Protein AF-A0A9Q8MTR9-F1 (afdb_monomer)

Structure (mmCIF, N/CA/C/O backbone):
data_AF-A0A9Q8MTR9-F1
#
_entry.id   AF-A0A9Q8MTR9-F1
#
loop_
_atom_site.group_PDB
_atom_site.id
_atom_site.type_symbol
_atom_site.label_atom_id
_atom_site.label_alt_id
_atom_site.label_comp_id
_atom_site.label_asym_id
_atom_site.label_entity_id
_atom_site.label_seq_id
_atom_site.pdbx_PDB_ins_code
_atom_site.Cartn_x
_atom_site.Cartn_y
_atom_site.Cartn_z
_atom_site.occupancy
_atom_site.B_iso_or_equiv
_atom_site.auth_seq_id
_atom_site.auth_comp_id
_atom_site.auth_asym_id
_atom_site.auth_atom_id
_atom_site.pdbx_PDB_model_num
ATOM 1 N N . MET A 1 1 ? 8.917 -28.321 26.733 1.00 41.12 1 MET A N 1
ATOM 2 C CA . MET A 1 1 ? 8.956 -27.254 25.708 1.00 41.12 1 MET A CA 1
ATOM 3 C C . MET A 1 1 ? 7.636 -27.304 24.959 1.00 41.12 1 MET A C 1
ATOM 5 O O . MET A 1 1 ? 7.306 -28.373 24.469 1.00 41.12 1 MET A O 1
ATOM 9 N N . SER A 1 2 ? 6.839 -26.234 24.949 1.00 43.28 2 SER A N 1
ATOM 10 C CA . SER A 1 2 ? 5.583 -26.214 24.191 1.00 43.28 2 SER A CA 1
ATOM 11 C C . SER A 1 2 ? 5.873 -25.932 22.716 1.00 43.28 2 SER A C 1
ATOM 13 O O . SER A 1 2 ? 6.517 -24.939 22.377 1.00 43.28 2 SER A O 1
ATOM 15 N N . GLU A 1 3 ? 5.416 -26.816 21.832 1.00 46.34 3 GLU A N 1
ATOM 16 C CA . 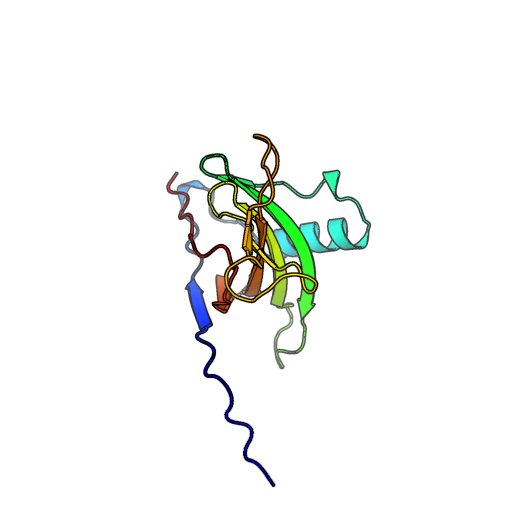GLU A 1 3 ? 5.437 -26.580 20.390 1.00 46.34 3 GLU A CA 1
ATOM 17 C C . GLU A 1 3 ? 4.589 -25.344 20.076 1.00 46.34 3 GLU A C 1
ATOM 19 O O . GLU A 1 3 ? 3.370 -25.321 20.278 1.00 46.34 3 GLU A O 1
ATOM 24 N N . ARG A 1 4 ? 5.227 -24.280 19.578 1.00 49.75 4 ARG A N 1
ATOM 25 C CA . ARG A 1 4 ? 4.502 -23.153 18.989 1.00 49.75 4 ARG A CA 1
ATOM 26 C C . ARG A 1 4 ? 3.809 -23.664 17.728 1.00 49.75 4 ARG A C 1
ATOM 28 O O . ARG A 1 4 ? 4.442 -23.779 16.684 1.00 49.75 4 ARG A O 1
ATOM 35 N N . LYS A 1 5 ? 2.505 -23.945 17.809 1.00 45.41 5 LYS A N 1
ATOM 36 C CA . LYS A 1 5 ? 1.659 -24.145 16.625 1.00 45.41 5 LYS A CA 1
ATOM 37 C C . LYS A 1 5 ? 1.727 -22.880 15.770 1.00 45.41 5 LYS A C 1
ATOM 39 O O . LYS A 1 5 ? 1.124 -21.860 16.109 1.00 45.41 5 LYS A O 1
ATOM 44 N N . PHE A 1 6 ? 2.479 -22.930 14.675 1.00 52.59 6 PHE A N 1
ATOM 45 C CA . PHE A 1 6 ? 2.463 -21.869 13.680 1.00 52.59 6 PHE A CA 1
ATOM 46 C C . PHE A 1 6 ? 1.044 -21.785 13.109 1.00 52.59 6 PHE A C 1
ATOM 48 O O . PHE A 1 6 ? 0.518 -22.757 12.572 1.00 52.59 6 PHE A O 1
ATOM 55 N N . LYS A 1 7 ? 0.384 -20.631 13.265 1.00 57.78 7 LYS A N 1
ATOM 56 C CA . LYS A 1 7 ? -0.866 -20.368 12.546 1.00 57.78 7 LYS A CA 1
ATOM 57 C C . LYS A 1 7 ? -0.537 -20.348 11.055 1.00 57.78 7 LYS A C 1
ATOM 59 O O . LYS A 1 7 ? 0.239 -19.495 10.624 1.00 57.78 7 LYS A O 1
ATOM 64 N N . ASN A 1 8 ? -1.140 -21.255 10.290 1.00 60.66 8 ASN A N 1
ATOM 65 C CA . ASN A 1 8 ? -1.061 -21.237 8.833 1.00 60.66 8 ASN A CA 1
ATOM 66 C C . ASN A 1 8 ? -1.559 -19.875 8.332 1.00 60.66 8 ASN A C 1
ATOM 68 O O . ASN A 1 8 ? -2.693 -19.477 8.609 1.00 60.66 8 ASN A O 1
ATOM 72 N N . LYS A 1 9 ? -0.691 -19.135 7.640 1.00 63.62 9 LYS A N 1
ATOM 73 C CA . LYS A 1 9 ? -1.046 -17.878 6.981 1.00 63.62 9 LYS A CA 1
ATOM 74 C C . LYS A 1 9 ? -1.259 -18.159 5.503 1.00 63.62 9 LYS A C 1
ATOM 76 O O . LYS A 1 9 ? -0.343 -18.601 4.820 1.00 63.62 9 LYS A O 1
ATOM 81 N N . ASN A 1 10 ? -2.462 -17.873 5.019 1.00 70.25 10 ASN A N 1
ATOM 82 C CA . ASN A 1 10 ? -2.764 -17.968 3.596 1.00 70.25 10 ASN A CA 1
ATOM 83 C C . ASN A 1 10 ? -2.151 -16.767 2.866 1.00 70.25 10 ASN A C 1
ATOM 85 O O . ASN A 1 10 ? -2.470 -15.612 3.180 1.00 70.25 10 ASN A O 1
ATOM 89 N N . MET A 1 11 ? -1.287 -17.063 1.897 1.00 73.88 11 MET A N 1
ATOM 90 C CA . MET A 1 11 ? -0.703 -16.095 0.973 1.00 73.88 11 MET A CA 1
ATOM 91 C C . MET A 1 11 ? -1.361 -16.243 -0.396 1.00 73.88 11 MET A C 1
ATOM 93 O O . MET A 1 11 ? -1.597 -17.358 -0.854 1.00 73.88 11 MET A O 1
ATOM 97 N N . TYR A 1 12 ? -1.649 -15.116 -1.033 1.00 81.19 12 TYR A N 1
ATOM 98 C CA . TYR A 1 12 ? -2.299 -15.043 -2.335 1.00 81.19 12 TYR A CA 1
ATOM 99 C C . TYR A 1 12 ? -1.350 -14.360 -3.301 1.00 81.19 12 TYR A C 1
ATOM 101 O O . TYR A 1 12 ? -0.924 -13.233 -3.038 1.00 81.19 12 TYR A O 1
ATOM 109 N N . PHE A 1 13 ? -1.037 -15.052 -4.390 1.00 83.88 13 PHE A N 1
ATOM 110 C CA . PHE A 1 13 ? -0.172 -14.569 -5.455 1.00 83.88 13 PHE A CA 1
ATOM 111 C C . PHE A 1 13 ? -1.019 -14.260 -6.679 1.00 83.88 13 PHE A C 1
ATOM 113 O O . PHE A 1 13 ? -1.828 -15.084 -7.101 1.00 83.88 13 PHE A O 1
ATOM 120 N N . HIS A 1 14 ? -0.802 -13.082 -7.242 1.00 85.75 14 HIS A N 1
ATOM 121 C CA . HIS A 1 14 ? -1.500 -12.576 -8.411 1.00 85.75 14 HIS A CA 1
ATOM 122 C C . HIS A 1 14 ? -0.470 -12.147 -9.446 1.00 85.75 14 HIS A C 1
ATOM 124 O O . HIS A 1 14 ? 0.543 -11.535 -9.098 1.00 85.75 14 HIS A O 1
ATOM 130 N N . ARG A 1 15 ? -0.727 -12.463 -10.714 1.00 85.12 15 ARG A N 1
ATOM 131 C CA . ARG A 1 15 ? 0.048 -11.937 -11.838 1.00 85.12 15 ARG A CA 1
ATOM 132 C C . ARG A 1 15 ? -0.570 -10.614 -12.276 1.00 85.12 15 ARG A C 1
ATOM 134 O O . ARG A 1 15 ? -1.788 -10.498 -12.344 1.00 85.12 15 ARG A O 1
ATOM 141 N N . ILE A 1 16 ? 0.269 -9.626 -12.557 1.00 82.56 16 ILE A N 1
ATOM 142 C CA . ILE A 1 16 ? -0.165 -8.356 -13.130 1.00 82.56 16 ILE A CA 1
ATOM 143 C C . ILE A 1 16 ? -0.242 -8.531 -14.645 1.00 82.56 16 ILE A C 1
ATOM 145 O O . ILE A 1 16 ? 0.789 -8.678 -15.311 1.00 82.56 16 ILE A O 1
ATOM 149 N N . ASP A 1 17 ? -1.458 -8.473 -15.177 1.00 76.56 17 ASP A N 1
ATOM 150 C CA . ASP A 1 17 ? -1.705 -8.416 -16.612 1.00 76.56 17 ASP A CA 1
ATOM 151 C C . ASP A 1 17 ? -1.856 -6.953 -17.036 1.00 76.56 17 ASP A C 1
ATOM 153 O O . ASP A 1 17 ? -2.741 -6.231 -16.580 1.00 76.56 17 ASP A O 1
ATOM 157 N N . ILE A 1 18 ? -0.939 -6.491 -17.886 1.00 68.12 18 ILE A N 1
ATOM 158 C CA . ILE A 1 18 ? -0.941 -5.125 -18.416 1.00 68.12 18 ILE A CA 1
ATOM 159 C C . ILE A 1 18 ? -1.616 -5.193 -19.783 1.00 68.12 18 ILE A C 1
ATOM 161 O O . ILE A 1 18 ? -1.089 -5.832 -20.694 1.00 68.12 18 ILE A O 1
ATOM 165 N N . SER A 1 19 ? -2.798 -4.589 -19.909 1.00 60.25 19 SER A N 1
ATOM 166 C CA . SER A 1 19 ? -3.554 -4.600 -21.163 1.00 60.25 19 SER A CA 1
ATOM 167 C C . SER A 1 19 ? -2.848 -3.785 -22.253 1.00 60.25 19 SER A C 1
ATOM 169 O O . SER A 1 19 ? -2.251 -2.741 -21.989 1.00 60.25 19 SER A O 1
ATOM 171 N N . GLU A 1 20 ? -2.956 -4.236 -23.507 1.00 54.94 20 GLU A N 1
ATOM 172 C CA . GLU A 1 20 ? -2.339 -3.577 -24.671 1.00 54.94 20 GLU A CA 1
ATOM 173 C C . GLU A 1 20 ? -2.834 -2.132 -24.887 1.00 54.94 20 GLU A C 1
ATOM 175 O O . GLU A 1 20 ? -2.134 -1.324 -25.499 1.00 54.94 20 GLU A O 1
ATOM 180 N N . LYS A 1 21 ? -4.007 -1.776 -24.336 1.00 55.25 21 LYS A N 1
ATOM 181 C CA . LYS A 1 21 ? -4.597 -0.428 -24.404 1.00 55.25 21 LYS A CA 1
ATOM 182 C C . LYS A 1 21 ? -3.787 0.646 -23.663 1.00 55.25 21 LYS A C 1
ATOM 184 O O . LYS A 1 21 ? -3.958 1.819 -23.976 1.00 55.25 21 LYS A O 1
ATOM 189 N N . GLN A 1 22 ? -2.920 0.286 -22.710 1.00 51.78 22 GLN A N 1
ATOM 190 C CA . GLN A 1 22 ? -2.100 1.259 -21.965 1.00 51.78 22 GLN A CA 1
ATOM 191 C C . GLN A 1 22 ? -0.736 1.558 -22.619 1.00 51.78 22 GLN A C 1
ATOM 193 O O . GLN A 1 22 ? 0.067 2.300 -22.057 1.00 51.78 22 GLN A O 1
ATOM 198 N N . GLY A 1 23 ? -0.482 1.033 -23.823 1.00 48.03 23 GLY A N 1
ATOM 199 C CA . GLY A 1 23 ? 0.819 1.143 -24.479 1.00 48.03 23 GLY A CA 1
ATOM 200 C C . GLY A 1 23 ? 1.799 0.092 -23.950 1.00 48.03 23 GLY A C 1
ATOM 201 O O . GLY A 1 23 ? 1.777 -0.292 -22.784 1.00 48.03 23 GLY A O 1
ATOM 202 N N . LYS A 1 24 ? 2.648 -0.423 -24.840 1.00 52.31 24 LYS A N 1
ATOM 203 C CA . LYS A 1 24 ? 3.458 -1.632 -24.622 1.00 52.31 24 LYS A CA 1
ATOM 204 C C . LYS A 1 24 ? 4.531 -1.552 -23.519 1.00 52.31 24 LYS A C 1
ATOM 206 O O . LYS A 1 24 ? 5.093 -2.593 -23.206 1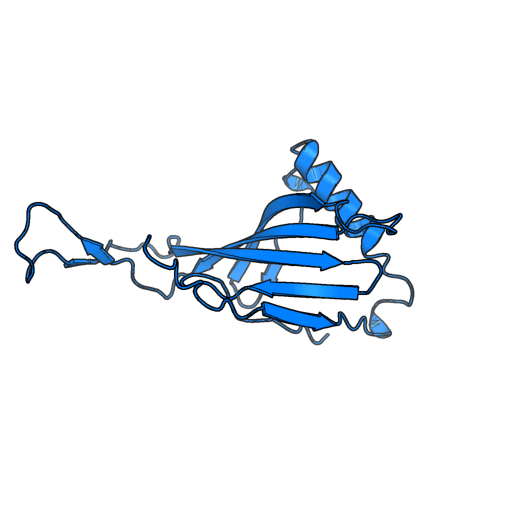.00 52.31 24 LYS A O 1
ATOM 211 N N . ASP A 1 25 ? 4.763 -0.409 -22.869 1.00 60.31 25 ASP A N 1
ATOM 212 C CA . ASP A 1 25 ? 5.953 -0.200 -22.026 1.00 60.31 25 ASP A CA 1
ATOM 213 C C . ASP A 1 25 ? 5.669 0.476 -20.673 1.00 60.31 25 ASP A C 1
ATOM 215 O O . ASP A 1 25 ? 6.259 1.498 -20.328 1.00 60.31 25 ASP A O 1
ATOM 219 N N . ILE A 1 26 ? 4.793 -0.097 -19.841 1.00 72.06 26 ILE A N 1
ATOM 220 C CA . ILE A 1 26 ? 4.790 0.287 -18.419 1.00 72.06 26 ILE A CA 1
ATOM 221 C C . ILE A 1 26 ? 5.954 -0.416 -17.717 1.00 72.06 26 ILE A C 1
ATOM 223 O O . ILE A 1 26 ? 5.876 -1.602 -17.378 1.00 72.06 26 ILE A O 1
ATOM 227 N N . ASN A 1 27 ? 7.020 0.339 -17.446 1.00 83.62 27 ASN A N 1
ATOM 228 C CA . ASN A 1 27 ? 8.110 -0.104 -16.586 1.00 83.62 27 ASN A CA 1
ATOM 229 C C . ASN A 1 27 ? 7.693 0.008 -15.109 1.00 83.62 27 ASN A C 1
ATOM 231 O O . ASN A 1 27 ? 7.879 1.032 -14.448 1.00 83.62 27 ASN A O 1
ATOM 235 N N . LEU A 1 28 ? 7.095 -1.063 -14.577 1.00 85.19 28 LEU A N 1
ATOM 236 C CA . LEU A 1 28 ? 6.673 -1.123 -13.172 1.00 85.19 28 LEU A CA 1
ATOM 237 C C . LEU A 1 28 ? 7.841 -0.878 -12.208 1.00 85.19 28 LEU A C 1
ATOM 239 O O . LEU A 1 28 ? 7.646 -0.262 -11.162 1.00 85.19 28 LEU A O 1
ATOM 243 N N . SER A 1 29 ? 9.048 -1.327 -12.558 1.00 86.25 29 SER A N 1
ATOM 244 C CA . SER A 1 29 ? 10.231 -1.141 -11.718 1.00 86.25 29 SER A CA 1
ATOM 245 C C . SER A 1 29 ? 10.576 0.338 -11.562 1.00 86.25 29 SER A C 1
ATOM 247 O O . SER A 1 29 ? 10.876 0.775 -10.454 1.00 86.25 29 SER A O 1
ATOM 249 N N . GLU A 1 30 ? 10.498 1.124 -12.637 1.00 88.38 30 GLU A N 1
ATOM 250 C CA . GLU A 1 30 ? 10.692 2.579 -12.578 1.00 88.38 30 GLU A CA 1
ATOM 251 C C . GLU A 1 30 ? 9.627 3.249 -11.711 1.00 88.38 30 GLU A C 1
ATOM 253 O O . GLU A 1 30 ? 9.983 3.983 -10.790 1.00 88.38 30 GLU A O 1
ATOM 258 N N . LYS A 1 31 ? 8.345 2.914 -11.904 1.00 88.75 31 LYS A N 1
ATOM 259 C CA . LYS A 1 31 ? 7.252 3.483 -11.096 1.00 88.75 31 LYS A CA 1
ATOM 260 C C . LYS A 1 31 ? 7.415 3.213 -9.600 1.00 88.75 31 LYS A C 1
ATOM 262 O O . LYS A 1 31 ? 7.296 4.123 -8.785 1.00 88.75 31 LYS A O 1
ATOM 267 N N . PHE A 1 32 ? 7.707 1.973 -9.206 1.00 89.81 32 PHE A N 1
ATOM 268 C CA . PHE A 1 32 ? 7.895 1.659 -7.785 1.00 89.81 32 PHE A CA 1
ATOM 269 C C . PHE A 1 32 ? 9.172 2.277 -7.207 1.00 89.81 32 PHE A C 1
ATOM 271 O O . PHE A 1 32 ? 9.193 2.641 -6.030 1.00 89.81 32 PHE A O 1
ATOM 278 N N . ASN A 1 33 ? 10.220 2.445 -8.019 1.00 91.31 33 ASN A N 1
ATOM 279 C CA . ASN A 1 33 ? 11.406 3.194 -7.614 1.00 91.31 33 ASN A CA 1
ATOM 280 C C . ASN A 1 33 ? 11.095 4.675 -7.386 1.00 91.31 33 ASN A C 1
ATOM 282 O O . ASN A 1 33 ? 11.513 5.214 -6.365 1.00 91.31 33 ASN A O 1
ATOM 286 N N . GLU A 1 34 ? 10.343 5.307 -8.283 1.00 92.50 34 GLU A N 1
ATOM 287 C CA . GLU A 1 34 ? 9.910 6.697 -8.145 1.00 92.50 34 GLU A CA 1
ATOM 288 C C . GLU A 1 34 ? 9.085 6.898 -6.868 1.00 92.50 34 GLU A C 1
ATOM 290 O O . GLU A 1 34 ? 9.409 7.758 -6.047 1.00 92.50 34 GLU A O 1
ATOM 295 N N . ILE A 1 35 ? 8.076 6.048 -6.642 1.00 92.06 35 ILE A N 1
ATOM 296 C CA . ILE A 1 35 ? 7.263 6.072 -5.417 1.00 92.06 35 ILE A CA 1
ATOM 297 C C . ILE A 1 35 ? 8.154 5.914 -4.180 1.00 92.06 35 ILE A C 1
ATOM 299 O O . ILE A 1 35 ? 7.994 6.645 -3.202 1.00 92.06 35 ILE A O 1
ATOM 303 N N . PHE A 1 36 ? 9.107 4.980 -4.211 1.00 92.75 36 PHE A N 1
ATOM 304 C CA . PHE A 1 36 ? 10.027 4.767 -3.099 1.00 92.75 36 PHE A CA 1
ATOM 305 C C . PHE A 1 36 ? 10.907 5.993 -2.822 1.00 92.75 36 PHE A C 1
ATOM 307 O O . PHE A 1 36 ? 11.035 6.383 -1.662 1.00 92.75 36 PHE A O 1
ATOM 314 N N . GLU A 1 37 ? 11.500 6.616 -3.845 1.00 94.69 37 GLU A N 1
ATOM 315 C CA . GLU A 1 37 ? 12.327 7.813 -3.652 1.00 94.69 37 GLU A CA 1
ATOM 316 C C . GLU A 1 37 ? 11.484 9.002 -3.169 1.00 94.69 37 GLU A C 1
ATOM 318 O O . GLU A 1 37 ? 11.908 9.713 -2.257 1.00 94.69 37 GLU A O 1
ATOM 323 N N . ASN A 1 38 ? 10.259 9.179 -3.679 1.00 93.94 38 ASN A N 1
ATOM 324 C CA . ASN A 1 38 ? 9.321 10.176 -3.156 1.00 93.94 38 ASN A CA 1
ATOM 325 C C . ASN A 1 38 ? 9.010 9.929 -1.672 1.00 93.94 38 ASN A C 1
ATOM 327 O O . ASN A 1 38 ? 9.063 10.863 -0.871 1.00 93.94 38 ASN A O 1
ATOM 331 N N . PHE A 1 39 ? 8.769 8.676 -1.273 1.00 92.06 39 PHE A N 1
ATOM 332 C CA . PHE A 1 39 ? 8.491 8.323 0.121 1.00 92.06 39 PHE A CA 1
ATOM 333 C C . PHE A 1 39 ? 9.706 8.565 1.028 1.00 92.06 39 PHE A C 1
ATOM 335 O O . PHE A 1 39 ? 9.588 9.169 2.095 1.00 92.06 39 PHE A O 1
ATOM 342 N N . LYS A 1 40 ? 10.895 8.145 0.586 1.00 92.25 40 LYS A N 1
ATOM 343 C CA . LYS A 1 40 ? 12.171 8.338 1.291 1.00 92.25 40 LYS A CA 1
ATOM 344 C C . LYS A 1 40 ? 12.500 9.819 1.488 1.00 92.25 40 LYS A C 1
ATOM 346 O O . LYS A 1 40 ? 12.945 10.206 2.568 1.00 92.25 40 LYS A O 1
ATOM 351 N N . ASN A 1 41 ? 12.236 10.642 0.475 1.00 94.38 41 ASN A N 1
ATOM 352 C CA . ASN A 1 41 ? 12.464 12.087 0.504 1.00 94.38 41 ASN A CA 1
ATOM 353 C C . ASN A 1 41 ? 11.308 12.873 1.144 1.00 94.38 41 ASN A C 1
ATOM 355 O O . ASN A 1 41 ? 11.376 14.097 1.208 1.00 94.38 41 ASN A O 1
ATOM 359 N N . LYS A 1 42 ? 10.268 12.189 1.646 1.00 91.56 42 LYS A N 1
ATOM 360 C CA . LYS A 1 42 ? 9.060 12.784 2.248 1.00 91.56 42 LYS A CA 1
ATOM 361 C C . LYS A 1 42 ? 8.258 13.684 1.294 1.00 91.56 42 LYS A C 1
ATOM 363 O O . LYS A 1 42 ? 7.493 14.532 1.746 1.00 91.56 42 LYS A O 1
ATOM 368 N N . ASN A 1 43 ? 8.385 13.473 -0.013 1.00 92.75 43 ASN A N 1
ATOM 369 C CA . ASN A 1 43 ? 7.608 14.154 -1.048 1.00 92.75 43 ASN A CA 1
ATOM 370 C C . ASN A 1 43 ? 6.253 13.460 -1.247 1.00 92.75 43 ASN A C 1
ATOM 372 O O . ASN A 1 43 ? 5.945 12.967 -2.331 1.00 92.75 43 ASN A O 1
ATOM 376 N N . PHE A 1 44 ? 5.454 13.370 -0.182 1.00 88.06 44 PHE A N 1
ATOM 377 C CA . PHE A 1 44 ? 4.206 12.598 -0.183 1.00 88.06 44 PHE A CA 1
ATOM 378 C C . PHE A 1 44 ? 3.163 13.140 -1.164 1.00 88.06 44 PHE A C 1
ATOM 380 O O . PHE A 1 44 ? 2.382 12.368 -1.701 1.00 88.06 44 PHE A O 1
ATOM 387 N N . GLN A 1 45 ? 3.197 14.439 -1.459 1.00 88.88 45 GLN A N 1
ATOM 388 C CA . GLN A 1 45 ? 2.349 15.077 -2.467 1.00 88.88 45 GLN A CA 1
ATOM 389 C C . GLN A 1 45 ? 2.565 14.541 -3.894 1.00 88.88 45 GLN A C 1
ATOM 391 O O . GLN A 1 45 ? 1.692 14.711 -4.737 1.00 88.88 45 GLN A O 1
ATOM 396 N N . ASN A 1 46 ? 3.706 13.895 -4.161 1.00 89.50 46 ASN A N 1
ATOM 397 C CA . ASN A 1 46 ? 4.012 13.270 -5.452 1.00 89.50 46 ASN A CA 1
ATOM 398 C C . ASN A 1 46 ? 3.580 11.794 -5.507 1.00 89.50 46 ASN A C 1
ATOM 400 O O . ASN A 1 46 ? 3.831 11.116 -6.499 1.00 89.50 46 ASN A O 1
ATOM 404 N N . ILE A 1 47 ? 3.002 11.262 -4.427 1.00 87.50 47 ILE A N 1
ATOM 405 C CA . ILE A 1 47 ? 2.519 9.885 -4.361 1.00 87.50 47 ILE A CA 1
ATOM 406 C C . ILE A 1 47 ? 1.006 9.930 -4.533 1.00 87.50 47 ILE A C 1
ATOM 408 O O . ILE A 1 47 ? 0.295 10.455 -3.680 1.00 87.50 47 ILE A O 1
ATOM 412 N N . GLU A 1 48 ? 0.522 9.386 -5.646 1.00 84.50 48 GLU A N 1
ATOM 413 C CA . GLU A 1 48 ? -0.904 9.385 -5.959 1.00 84.50 48 GLU A CA 1
ATOM 414 C C . GLU A 1 48 ? -1.709 8.585 -4.927 1.00 84.50 48 GLU A C 1
ATOM 416 O O . GLU A 1 48 ? -1.361 7.459 -4.553 1.00 84.50 48 GLU A O 1
ATOM 421 N N . GLU A 1 49 ? -2.827 9.164 -4.496 1.00 85.38 49 GLU A N 1
ATOM 422 C CA . GLU A 1 49 ? -3.879 8.425 -3.810 1.00 85.38 49 GLU A CA 1
ATOM 423 C C . GLU A 1 49 ? -4.808 7.794 -4.846 1.00 85.38 49 GLU A C 1
ATOM 425 O O . GLU A 1 49 ? -5.270 8.458 -5.776 1.00 85.38 49 GLU A O 1
ATOM 430 N N . LEU A 1 50 ? -5.134 6.518 -4.662 1.00 82.75 50 LEU A N 1
ATOM 431 C CA . LEU A 1 50 ? -6.102 5.837 -5.511 1.00 82.75 50 LEU A CA 1
ATOM 432 C C . LEU A 1 50 ? -7.499 6.026 -4.927 1.00 82.75 50 LEU A C 1
ATOM 434 O O . LEU A 1 50 ? -7.724 5.771 -3.745 1.00 82.75 50 LEU A O 1
ATOM 438 N N . ASN A 1 51 ? -8.447 6.439 -5.762 1.00 79.38 51 ASN A N 1
ATOM 439 C CA . ASN A 1 51 ? -9.860 6.471 -5.410 1.00 79.38 51 ASN A CA 1
ATOM 440 C C . ASN A 1 51 ? -10.598 5.418 -6.234 1.00 79.38 51 ASN A C 1
ATOM 442 O O . ASN A 1 51 ? -10.684 5.540 -7.455 1.00 79.38 51 ASN A O 1
ATOM 446 N N . ILE A 1 52 ? -11.109 4.382 -5.572 1.00 77.31 52 ILE A N 1
ATOM 447 C CA . ILE A 1 52 ? -11.843 3.297 -6.222 1.00 77.31 52 ILE A CA 1
ATOM 448 C C . ILE A 1 52 ? -13.179 3.132 -5.510 1.00 77.31 52 ILE A C 1
ATOM 450 O O . ILE A 1 52 ? -13.215 2.857 -4.317 1.00 77.31 52 ILE A O 1
ATOM 454 N N . ASN A 1 53 ? -14.286 3.312 -6.234 1.00 76.62 53 ASN A N 1
ATOM 455 C CA . ASN A 1 53 ? -15.645 3.205 -5.686 1.00 76.62 53 ASN A CA 1
ATOM 4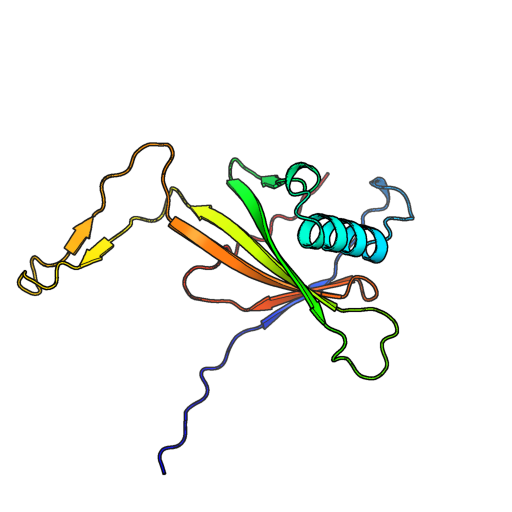56 C C . ASN A 1 53 ? -15.879 4.067 -4.425 1.00 76.62 53 ASN A C 1
ATOM 458 O O . ASN A 1 53 ? -16.626 3.682 -3.529 1.00 76.62 53 ASN A O 1
ATOM 462 N N . GLY A 1 54 ? -15.228 5.234 -4.340 1.00 71.00 54 GLY A N 1
ATOM 463 C CA . GLY A 1 54 ? -15.310 6.126 -3.180 1.00 71.00 54 GLY A CA 1
ATOM 464 C C . GLY A 1 54 ? -14.393 5.742 -2.013 1.00 71.00 54 GLY A C 1
ATOM 465 O O . GLY A 1 54 ? -14.318 6.490 -1.035 1.00 71.00 54 GLY A O 1
ATOM 466 N N . GLU A 1 55 ? -13.663 4.626 -2.103 1.00 74.38 55 GLU A N 1
ATOM 467 C CA . GLU A 1 55 ? -12.602 4.276 -1.164 1.00 74.38 55 GLU A CA 1
ATOM 468 C C . GLU A 1 55 ? -11.299 4.973 -1.553 1.00 74.38 55 GLU A C 1
ATOM 470 O O . GLU A 1 55 ? -10.782 4.798 -2.657 1.00 74.38 55 GLU A O 1
ATOM 475 N N . ARG A 1 56 ? -10.740 5.749 -0.619 1.00 79.75 56 ARG A N 1
ATOM 476 C CA . ARG A 1 56 ? -9.407 6.344 -0.756 1.00 79.75 56 ARG A CA 1
ATOM 477 C C . ARG A 1 56 ? -8.362 5.378 -0.214 1.00 79.75 56 ARG A C 1
ATOM 479 O O . ARG A 1 56 ? -8.383 5.035 0.971 1.00 79.75 56 ARG A O 1
ATOM 486 N N . ILE A 1 57 ? -7.456 4.963 -1.087 1.00 83.25 57 ILE A N 1
ATOM 487 C CA . ILE A 1 57 ? -6.346 4.063 -0.804 1.00 83.25 57 ILE A CA 1
ATOM 488 C C . ILE A 1 57 ? -5.054 4.858 -0.931 1.00 83.25 57 ILE A C 1
ATOM 490 O O . ILE A 1 57 ? -4.781 5.455 -1.971 1.00 83.25 57 ILE A O 1
ATOM 494 N N . PHE A 1 58 ? -4.236 4.833 0.114 1.00 85.81 58 PHE A N 1
ATOM 495 C CA . PHE A 1 58 ? -2.940 5.502 0.110 1.00 85.81 58 PHE A CA 1
ATOM 496 C C . PHE A 1 58 ? -1.833 4.564 0.578 1.00 85.81 58 PHE A C 1
ATOM 498 O O . PHE A 1 58 ? -2.057 3.649 1.377 1.00 85.81 58 PHE A O 1
ATOM 505 N N . ILE A 1 59 ? -0.621 4.796 0.078 1.00 87.69 59 ILE A N 1
ATOM 506 C CA . ILE A 1 59 ? 0.580 4.086 0.519 1.00 87.69 59 ILE A CA 1
ATOM 507 C C . ILE A 1 59 ? 1.030 4.705 1.841 1.00 87.69 59 ILE A C 1
ATOM 509 O O . ILE A 1 59 ? 1.421 5.868 1.885 1.00 87.69 59 ILE A O 1
ATOM 513 N N . ASN A 1 60 ? 0.984 3.933 2.927 1.00 84.56 60 ASN A N 1
ATOM 514 C CA . ASN A 1 60 ? 1.427 4.397 4.247 1.00 84.56 60 ASN A CA 1
ATOM 515 C C . ASN A 1 60 ? 2.859 3.955 4.585 1.00 84.56 60 ASN A C 1
ATOM 517 O O . ASN A 1 60 ? 3.451 4.482 5.524 1.00 84.56 60 ASN A O 1
ATOM 521 N N . LEU A 1 61 ? 3.416 2.991 3.846 1.00 86.62 61 LEU A N 1
ATOM 522 C CA . LEU A 1 61 ? 4.812 2.574 3.947 1.00 86.62 61 LEU A CA 1
ATOM 523 C C . LEU A 1 61 ? 5.244 1.869 2.662 1.00 86.62 61 LEU A C 1
ATOM 525 O O . LEU A 1 61 ? 4.501 1.055 2.116 1.00 86.62 61 LEU A O 1
ATOM 529 N N . ILE A 1 62 ? 6.485 2.096 2.243 1.00 91.44 62 ILE A N 1
ATOM 530 C CA . ILE A 1 62 ? 7.148 1.319 1.193 1.00 91.44 62 ILE A CA 1
ATOM 531 C C . ILE A 1 62 ? 8.593 1.013 1.596 1.00 91.44 62 ILE A C 1
ATOM 533 O O . ILE A 1 62 ? 9.291 1.862 2.151 1.00 91.44 62 ILE A O 1
ATOM 537 N N . ARG A 1 63 ? 9.051 -0.212 1.328 1.00 89.50 63 ARG A N 1
ATOM 538 C CA . ARG A 1 63 ? 10.427 -0.668 1.569 1.00 89.50 63 ARG A CA 1
ATOM 539 C C . ARG A 1 63 ? 10.935 -1.478 0.378 1.00 89.50 63 ARG A C 1
ATOM 541 O O . ARG A 1 63 ? 10.194 -2.299 -0.153 1.00 89.50 63 ARG A O 1
ATOM 548 N N . LYS A 1 64 ? 12.209 -1.302 0.022 1.00 90.44 64 LYS A N 1
ATOM 549 C CA . LYS A 1 64 ? 12.940 -2.198 -0.886 1.00 90.44 64 LYS A CA 1
ATOM 550 C C . LYS A 1 64 ? 13.499 -3.390 -0.114 1.00 90.44 64 LYS A C 1
ATOM 552 O O . LYS A 1 64 ? 14.103 -3.216 0.943 1.00 90.44 64 LYS A O 1
ATOM 557 N N . ASP A 1 65 ? 13.301 -4.583 -0.644 1.00 85.44 65 ASP A N 1
ATOM 558 C CA . ASP A 1 65 ? 13.818 -5.831 -0.106 1.00 85.44 65 ASP A CA 1
ATOM 559 C C . ASP A 1 65 ? 14.700 -6.513 -1.157 1.00 85.44 65 ASP A C 1
ATOM 561 O O . ASP A 1 65 ? 14.242 -6.836 -2.252 1.00 85.44 65 ASP A O 1
ATOM 565 N N . MET A 1 66 ? 15.978 -6.687 -0.816 1.00 80.69 66 MET A N 1
ATOM 566 C CA . MET A 1 66 ? 17.006 -7.303 -1.666 1.00 80.69 66 MET A CA 1
ATOM 567 C C . MET A 1 66 ? 17.340 -8.733 -1.214 1.00 80.69 66 MET A C 1
ATOM 569 O O . MET A 1 66 ? 18.337 -9.297 -1.644 1.00 80.69 66 MET A O 1
ATOM 573 N N . SER A 1 67 ? 16.547 -9.320 -0.312 1.00 71.81 67 SER A N 1
ATOM 574 C CA . SER A 1 67 ? 16.827 -10.647 0.259 1.00 71.81 67 SER A CA 1
ATOM 575 C C . SER A 1 67 ? 16.649 -11.815 -0.717 1.00 71.81 67 SER A C 1
ATOM 577 O O . SER A 1 67 ? 17.009 -12.943 -0.387 1.00 71.81 67 SER A O 1
ATOM 579 N N . LEU A 1 68 ? 16.114 -11.572 -1.917 1.00 65.44 68 LEU A N 1
ATOM 580 C CA . LEU A 1 68 ? 16.089 -12.560 -2.992 1.00 65.44 68 LEU A CA 1
ATOM 581 C C . LEU A 1 68 ? 17.492 -12.700 -3.587 1.00 65.44 68 LEU A C 1
ATOM 583 O O . LEU A 1 68 ? 17.896 -11.920 -4.451 1.00 65.44 68 LEU A O 1
ATOM 587 N N . GLU A 1 69 ? 18.219 -13.715 -3.119 1.00 54.66 69 GLU A N 1
ATOM 588 C CA . GLU A 1 69 ? 19.486 -14.144 -3.710 1.00 54.66 69 GLU A CA 1
ATOM 589 C C . GLU A 1 69 ? 19.313 -14.323 -5.231 1.00 54.66 69 GLU A C 1
ATOM 591 O O . GLU A 1 69 ? 18.407 -15.026 -5.687 1.00 54.66 69 GLU A O 1
ATOM 596 N N . ASN A 1 70 ? 20.191 -13.684 -6.013 1.00 57.75 70 ASN A N 1
ATOM 597 C CA . ASN A 1 70 ? 20.209 -13.658 -7.487 1.00 57.75 70 ASN A CA 1
ATOM 598 C C . ASN A 1 70 ? 19.211 -12.714 -8.188 1.00 57.75 70 ASN A C 1
ATOM 600 O O . ASN A 1 70 ? 18.888 -12.938 -9.355 1.00 57.75 70 ASN A O 1
ATOM 604 N N . SER A 1 71 ? 18.723 -11.661 -7.525 1.00 62.16 71 SER A N 1
ATOM 605 C CA . SER A 1 71 ? 17.959 -10.597 -8.191 1.00 62.16 71 SER A CA 1
ATOM 606 C C . SER A 1 71 ? 18.736 -9.280 -8.223 1.00 62.16 71 SER A C 1
ATOM 608 O O . SER A 1 71 ? 19.014 -8.705 -7.173 1.00 62.16 71 SER A O 1
ATOM 610 N N . ASP A 1 72 ? 19.006 -8.757 -9.424 1.00 70.88 72 ASP A N 1
ATOM 611 C CA . ASP A 1 72 ? 19.518 -7.385 -9.611 1.00 70.88 72 ASP A CA 1
ATOM 612 C C . ASP A 1 72 ? 18.463 -6.319 -9.254 1.00 70.88 72 ASP A C 1
ATOM 614 O O . ASP A 1 72 ? 18.771 -5.132 -9.131 1.00 70.88 72 ASP A O 1
ATOM 618 N N . TYR A 1 73 ? 17.204 -6.736 -9.069 1.00 76.75 73 TYR A N 1
ATOM 619 C CA . TYR A 1 73 ? 16.067 -5.855 -8.825 1.00 76.75 73 TYR A CA 1
ATOM 620 C C . TYR A 1 73 ? 15.434 -6.103 -7.447 1.00 76.75 73 TYR A C 1
ATOM 622 O O . TYR A 1 73 ? 15.217 -7.261 -7.070 1.00 76.75 73 TYR A O 1
ATOM 630 N N . PRO A 1 74 ? 15.092 -5.038 -6.693 1.00 85.44 74 PRO A N 1
ATOM 631 C CA . PRO A 1 74 ? 14.412 -5.173 -5.414 1.00 85.44 74 PRO A CA 1
ATOM 632 C C . PRO A 1 74 ? 12.981 -5.670 -5.594 1.00 85.44 74 PRO A C 1
ATOM 634 O O . PRO A 1 74 ? 12.274 -5.287 -6.529 1.00 85.44 74 PRO A O 1
ATOM 637 N N . VAL A 1 75 ? 12.514 -6.415 -4.599 1.00 89.56 75 VAL A N 1
ATOM 638 C CA . VAL A 1 75 ? 11.085 -6.570 -4.338 1.00 89.56 75 VAL A CA 1
ATOM 639 C C . VAL A 1 75 ? 10.622 -5.426 -3.442 1.00 89.56 75 VAL A C 1
ATOM 641 O O . VAL A 1 75 ? 11.347 -4.973 -2.557 1.00 89.56 75 VAL A O 1
ATOM 644 N N . PHE A 1 76 ? 9.404 -4.942 -3.653 1.00 90.00 76 PHE A N 1
ATOM 645 C CA . PHE A 1 76 ? 8.827 -3.860 -2.864 1.00 90.00 76 PHE A CA 1
ATOM 646 C C . PHE A 1 76 ? 7.839 -4.412 -1.844 1.00 90.00 76 PHE A C 1
ATOM 648 O O . PHE A 1 76 ? 6.865 -5.070 -2.199 1.00 90.00 76 PHE A O 1
ATOM 655 N N . VAL A 1 77 ? 8.061 -4.114 -0.568 1.00 89.81 77 VAL A N 1
ATOM 656 C CA . VAL A 1 77 ? 7.088 -4.366 0.498 1.00 89.81 77 VAL A CA 1
ATOM 657 C C . VAL A 1 77 ? 6.314 -3.080 0.726 1.00 89.81 77 VAL A C 1
ATOM 659 O O . VAL A 1 77 ? 6.888 -2.077 1.151 1.00 89.81 77 VAL A O 1
ATOM 662 N N . ILE A 1 78 ? 5.020 -3.108 0.431 1.00 89.19 78 ILE A N 1
ATOM 663 C CA . ILE A 1 78 ? 4.146 -1.937 0.470 1.00 89.19 78 ILE A CA 1
ATOM 664 C C . ILE A 1 78 ? 3.050 -2.183 1.483 1.00 89.19 78 ILE A C 1
ATOM 666 O O . ILE A 1 78 ? 2.368 -3.204 1.432 1.00 89.19 78 ILE A O 1
ATOM 670 N N . ASN A 1 79 ? 2.846 -1.227 2.375 1.00 86.69 79 ASN A N 1
ATOM 671 C CA . ASN A 1 79 ? 1.626 -1.155 3.145 1.00 86.69 79 ASN A CA 1
ATOM 672 C C . ASN A 1 79 ? 0.739 -0.064 2.534 1.00 86.69 79 ASN A C 1
ATOM 674 O O . ASN A 1 79 ? 1.185 1.029 2.176 1.00 86.69 79 ASN A O 1
ATOM 678 N N . THR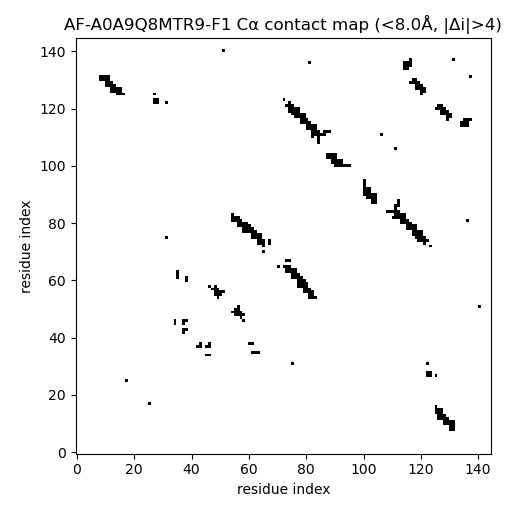 A 1 80 ? -0.534 -0.397 2.409 1.00 85.62 80 THR A N 1
ATOM 679 C CA . THR A 1 80 ? -1.597 0.521 2.018 1.00 85.62 80 THR A CA 1
ATOM 680 C C . THR A 1 80 ? -2.568 0.643 3.170 1.00 85.62 80 THR A C 1
ATOM 682 O O . THR A 1 80 ? -2.732 -0.300 3.951 1.00 85.62 80 THR A O 1
ATOM 685 N N . ALA A 1 81 ? -3.214 1.790 3.267 1.00 82.50 81 ALA A N 1
ATOM 686 C CA . ALA A 1 81 ? -4.252 2.036 4.241 1.00 82.50 81 ALA A CA 1
ATOM 687 C C . ALA A 1 81 ? -5.517 2.523 3.538 1.00 82.50 81 ALA A C 1
ATOM 689 O O . ALA A 1 81 ? -5.461 3.242 2.541 1.00 82.50 81 ALA A O 1
ATOM 690 N N . THR A 1 82 ? -6.654 2.093 4.072 1.00 82.38 82 THR A N 1
ATOM 691 C CA . THR A 1 82 ? -7.991 2.439 3.585 1.00 82.38 82 THR A CA 1
ATOM 692 C C . THR A 1 82 ? -8.891 2.726 4.770 1.00 82.38 82 THR A C 1
ATOM 694 O O . THR A 1 82 ? -8.749 2.101 5.823 1.00 82.38 82 THR A O 1
ATOM 697 N N . VAL A 1 83 ? -9.809 3.675 4.615 1.00 78.31 83 VAL A N 1
ATOM 698 C CA . VAL A 1 83 ? -10.784 4.005 5.657 1.00 78.31 83 VAL A CA 1
ATOM 699 C C . VAL A 1 83 ? -12.079 3.261 5.359 1.00 78.31 83 VAL A C 1
ATOM 701 O O . VAL A 1 83 ? -12.807 3.622 4.439 1.00 78.31 83 VAL A O 1
ATOM 704 N N . ASN A 1 84 ? -12.381 2.231 6.150 1.00 75.31 84 ASN A N 1
ATOM 705 C CA . ASN A 1 84 ? -13.637 1.501 6.054 1.00 75.31 84 ASN A CA 1
ATOM 706 C C . ASN A 1 84 ? -14.693 2.161 6.948 1.00 75.31 84 ASN A C 1
ATOM 708 O O . ASN A 1 84 ? -14.655 2.072 8.181 1.00 75.31 84 ASN A O 1
ATOM 712 N N . LYS A 1 85 ? -15.650 2.820 6.295 1.00 72.88 85 LYS A N 1
ATOM 713 C CA . LYS A 1 85 ? -16.786 3.495 6.933 1.00 72.88 85 LYS A CA 1
ATOM 714 C C . LYS A 1 85 ? -17.940 2.556 7.287 1.00 72.88 85 LYS A C 1
ATOM 716 O O . LYS A 1 85 ? -18.855 2.967 7.983 1.00 72.88 85 LYS A O 1
ATOM 721 N N . ASN A 1 86 ? -17.905 1.300 6.850 1.00 73.88 86 ASN A N 1
ATOM 722 C CA . ASN A 1 86 ? -19.006 0.350 7.006 1.00 73.88 86 ASN A CA 1
ATOM 723 C C . ASN A 1 86 ? -18.840 -0.563 8.232 1.00 73.88 86 ASN A C 1
ATOM 725 O O . ASN A 1 86 ? -19.821 -1.105 8.719 1.00 73.88 86 ASN A O 1
ATOM 729 N N . THR A 1 87 ? -17.630 -0.713 8.780 1.00 70.62 87 THR A N 1
ATOM 730 C CA . THR A 1 87 ? -17.379 -1.596 9.940 1.00 70.62 87 THR A CA 1
ATOM 731 C C . THR A 1 87 ? -17.527 -0.869 11.273 1.00 70.62 87 THR A C 1
ATOM 733 O O . THR A 1 87 ? -16.735 0.027 11.541 1.00 70.62 87 THR A O 1
ATOM 736 N N . GLU A 1 88 ? -18.483 -1.240 12.122 1.00 70.88 88 GLU A N 1
ATOM 737 C CA . GLU A 1 88 ? -18.637 -0.637 13.456 1.00 70.88 88 GLU A CA 1
ATOM 738 C C . GLU A 1 88 ? -17.381 -0.795 14.329 1.00 70.88 88 GLU A C 1
ATOM 740 O O . GLU A 1 88 ? -16.698 -1.820 14.295 1.00 70.88 88 GLU A O 1
ATOM 745 N N . ILE A 1 89 ? -17.069 0.251 15.102 1.00 73.62 89 ILE A N 1
ATOM 746 C CA . ILE A 1 89 ? -15.962 0.255 16.062 1.00 73.62 89 ILE A CA 1
ATOM 747 C C . ILE A 1 89 ? -16.541 -0.063 17.433 1.00 73.62 89 ILE A C 1
ATOM 749 O O . ILE A 1 89 ? -17.119 0.813 18.075 1.00 73.62 89 ILE A O 1
ATOM 753 N N . GLU A 1 90 ? -16.367 -1.304 17.874 1.00 75.44 90 GLU A N 1
ATOM 754 C CA . GLU A 1 90 ? -16.666 -1.702 19.247 1.00 75.44 90 GLU A CA 1
ATOM 755 C C . GLU A 1 90 ? -15.455 -1.412 20.145 1.00 75.44 90 GLU A C 1
ATOM 757 O O . GLU A 1 90 ? -14.344 -1.891 19.897 1.00 75.44 90 GLU A O 1
ATOM 762 N N . LEU A 1 91 ? -15.673 -0.640 21.204 1.00 77.94 91 LEU A N 1
ATOM 763 C CA . LEU A 1 91 ? -14.741 -0.470 22.309 1.00 77.94 91 LEU A CA 1
ATOM 764 C C . LEU A 1 91 ? -15.225 -1.258 23.525 1.00 77.94 91 LEU A C 1
ATOM 766 O O . LEU A 1 91 ? -16.422 -1.407 23.760 1.00 77.94 91 LEU A O 1
ATOM 770 N N . GLY A 1 92 ? -14.267 -1.766 24.296 1.00 80.38 92 GLY A N 1
ATOM 771 C CA . GLY A 1 92 ? -14.524 -2.397 25.583 1.00 80.38 92 GLY A CA 1
ATOM 772 C C . GLY A 1 92 ? -14.107 -1.479 26.727 1.00 80.38 92 GLY A C 1
ATOM 773 O O . GLY A 1 92 ? -12.916 -1.197 26.850 1.00 80.38 92 GLY A O 1
ATOM 774 N N . ASP A 1 93 ? -15.038 -1.068 27.586 1.00 79.62 93 ASP A N 1
ATOM 775 C CA . ASP A 1 93 ? -14.699 -0.396 28.846 1.00 79.62 93 ASP A CA 1
ATOM 776 C C . ASP A 1 93 ? -14.276 -1.421 29.908 1.00 79.62 93 ASP A C 1
ATOM 778 O O . ASP A 1 93 ? -15.054 -2.273 30.353 1.00 79.62 93 ASP A O 1
ATOM 782 N N . L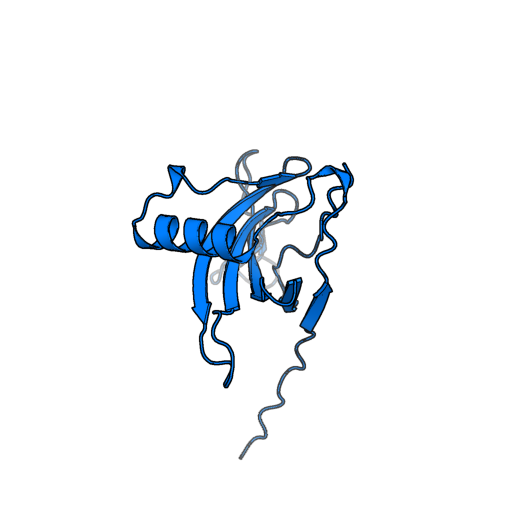EU A 1 94 ? -13.012 -1.358 30.334 1.00 84.50 94 LEU A N 1
ATOM 783 C CA . LEU A 1 94 ? -12.496 -2.296 31.324 1.00 84.50 94 LEU A CA 1
ATOM 784 C C . LEU A 1 94 ? -13.151 -2.148 32.704 1.00 84.50 94 LEU A C 1
ATOM 786 O O . LEU A 1 94 ? -13.102 -3.107 33.473 1.00 84.50 94 LEU A O 1
ATOM 790 N N . ASN A 1 95 ? -13.790 -1.010 32.976 1.00 87.25 95 ASN A N 1
ATOM 791 C CA . ASN A 1 95 ? -14.421 -0.693 34.254 1.00 87.25 95 ASN A CA 1
ATOM 792 C C . ASN A 1 95 ? -15.873 -1.184 34.369 1.00 87.25 95 ASN A C 1
ATOM 794 O O . ASN A 1 95 ? -16.466 -1.045 35.436 1.00 87.25 95 ASN A O 1
ATOM 798 N N . LYS A 1 96 ? -16.445 -1.747 33.297 1.00 82.50 96 LYS A N 1
ATOM 799 C CA . LYS A 1 96 ? -17.819 -2.266 33.269 1.00 82.50 96 LYS A CA 1
ATOM 800 C C . LYS A 1 96 ? -17.864 -3.790 33.322 1.00 82.50 96 LYS A C 1
ATOM 802 O O . LYS A 1 96 ? -16.891 -4.467 32.970 1.00 82.50 96 LYS A O 1
ATOM 807 N N . GLU A 1 97 ? -19.013 -4.321 33.736 1.00 81.88 97 GLU A N 1
ATOM 808 C CA . GLU A 1 97 ? -19.285 -5.759 33.696 1.00 81.88 97 GLU A CA 1
ATOM 809 C C . GLU A 1 97 ? -19.331 -6.289 32.256 1.00 81.88 97 GLU A C 1
ATOM 811 O O . GLU A 1 97 ? -19.505 -5.534 31.299 1.00 81.88 97 GLU A O 1
ATOM 816 N N . VAL A 1 98 ? -19.142 -7.602 32.087 1.00 73.50 98 VAL A N 1
ATOM 817 C CA . VAL A 1 98 ? -18.987 -8.248 30.768 1.00 73.50 98 VAL A CA 1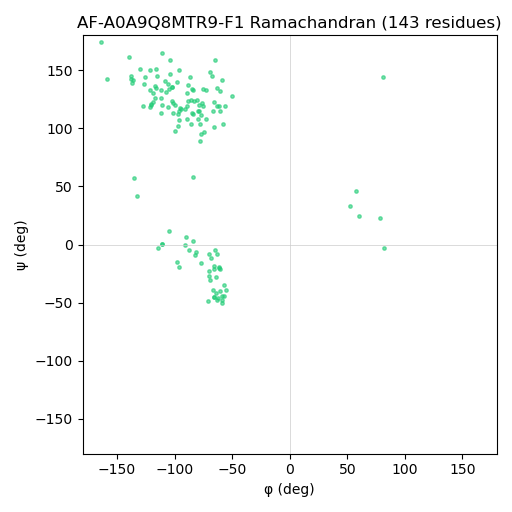
ATOM 818 C C . VAL A 1 98 ? -20.158 -7.940 29.833 1.00 73.50 98 VAL A C 1
ATOM 820 O O . VAL A 1 98 ? -19.926 -7.664 28.655 1.00 73.50 98 VAL A O 1
ATOM 823 N N . ASP A 1 99 ? -21.377 -7.917 30.369 1.00 74.19 99 ASP A N 1
ATOM 824 C CA . ASP A 1 99 ? -22.606 -7.695 29.601 1.00 74.19 99 ASP A CA 1
ATOM 825 C C . ASP A 1 99 ? -22.819 -6.213 29.226 1.00 74.19 99 ASP A C 1
ATOM 827 O O . ASP A 1 99 ? -23.568 -5.910 28.300 1.00 74.19 99 ASP A O 1
ATOM 831 N N . GLU A 1 100 ? -22.104 -5.288 29.878 1.00 76.19 100 GLU A N 1
ATOM 832 C CA . GLU A 1 100 ? -22.211 -3.830 29.688 1.00 76.19 100 GLU A CA 1
ATOM 833 C C . GLU A 1 100 ? -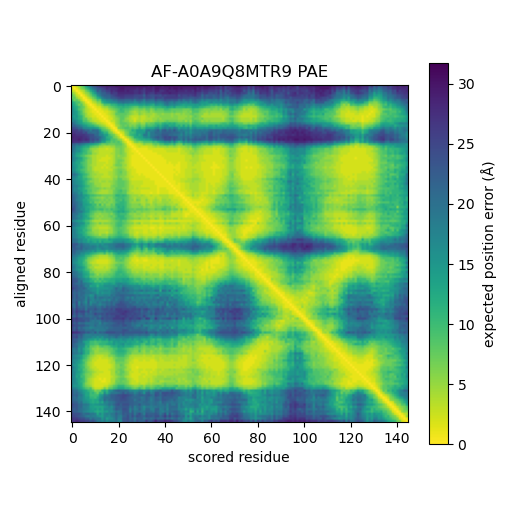20.940 -3.195 29.093 1.00 76.19 100 GLU A C 1
ATOM 835 O O . GLU A 1 100 ? -20.885 -1.991 28.833 1.00 76.19 100 GLU A O 1
ATOM 840 N N . ARG A 1 101 ? -19.888 -3.992 28.878 1.00 80.69 101 ARG A N 1
ATOM 841 C CA . ARG A 1 101 ? -18.558 -3.525 28.458 1.00 80.69 101 ARG A CA 1
ATOM 842 C C . ARG A 1 101 ? -18.523 -3.002 27.021 1.00 80.69 101 ARG A C 1
ATOM 844 O O . ARG A 1 101 ? -17.613 -2.242 26.698 1.00 80.69 101 ARG A O 1
ATOM 851 N N . LYS A 1 102 ? -19.460 -3.411 26.161 1.00 79.94 102 LYS A N 1
ATOM 852 C CA . LYS A 1 102 ? -19.481 -3.005 24.750 1.00 79.94 102 LYS A CA 1
ATOM 853 C C . LYS A 1 102 ? -20.042 -1.597 24.582 1.00 79.94 102 LYS A C 1
ATOM 855 O O . LYS A 1 102 ? -21.215 -1.355 24.840 1.00 79.94 102 LYS A O 1
ATOM 860 N N . GLU A 1 103 ? -19.225 -0.711 24.031 1.00 77.88 103 GLU A N 1
ATOM 861 C CA . GLU A 1 103 ? -19.651 0.598 23.548 1.00 77.88 103 GLU A CA 1
ATOM 862 C C . GLU A 1 103 ? -19.325 0.738 22.063 1.00 77.88 103 GLU A C 1
ATOM 864 O O . GLU A 1 103 ? -18.215 0.435 21.625 1.00 77.88 103 GLU A O 1
ATOM 869 N N . ILE A 1 104 ? -20.285 1.215 21.273 1.00 74.56 104 ILE A N 1
ATOM 870 C CA . ILE A 1 104 ? -20.047 1.552 19.868 1.00 74.56 104 ILE A CA 1
ATOM 871 C C . ILE A 1 104 ? -19.569 2.999 19.818 1.00 74.56 104 ILE A C 1
ATOM 873 O O . ILE A 1 104 ? -20.255 3.908 20.289 1.00 74.56 104 ILE A O 1
ATOM 877 N N . LEU A 1 105 ? -18.392 3.227 19.237 1.00 75.94 105 LEU A N 1
ATOM 878 C CA . LEU A 1 105 ? -17.868 4.577 19.074 1.00 75.94 105 LEU A CA 1
ATOM 879 C C . LEU A 1 105 ? -18.761 5.363 18.099 1.00 75.94 105 LEU A C 1
ATOM 881 O O . LEU A 1 105 ? -18.943 4.943 16.952 1.00 75.94 105 LEU A O 1
ATOM 885 N N . GLN A 1 106 ? -19.307 6.505 18.535 1.00 65.50 106 GLN A N 1
ATOM 886 C CA . GLN A 1 106 ? -20.134 7.345 17.665 1.00 65.50 106 GLN A CA 1
ATOM 887 C C . GLN A 1 106 ? -19.339 7.822 16.444 1.00 65.50 106 GLN A C 1
ATOM 889 O O . GLN A 1 106 ? -18.211 8.310 16.552 1.00 65.50 106 GLN A O 1
ATOM 894 N N . ARG A 1 107 ? -19.952 7.675 15.268 1.00 64.88 107 ARG A N 1
ATOM 895 C CA . ARG A 1 107 ? -19.364 8.026 13.974 1.00 64.88 107 ARG A CA 1
ATOM 896 C C . ARG A 1 107 ? -19.789 9.411 13.517 1.00 64.88 107 ARG A C 1
ATOM 898 O O . ARG A 1 107 ? -20.902 9.849 13.780 1.00 64.88 107 ARG A O 1
ATOM 905 N N . ASN A 1 108 ? -18.907 10.048 12.755 1.00 71.69 108 ASN A N 1
ATOM 906 C CA . ASN A 1 108 ? -19.294 11.081 11.804 1.00 71.69 108 ASN A CA 1
ATOM 907 C C . ASN A 1 108 ? -19.072 10.536 10.382 1.00 71.69 108 ASN A C 1
ATOM 909 O O . ASN A 1 108 ? -18.353 9.552 10.200 1.00 71.69 108 ASN A O 1
ATOM 913 N N . ASP A 1 109 ? -19.645 11.181 9.366 1.00 71.75 109 ASP A N 1
ATOM 914 C CA . ASP A 1 109 ? -19.594 10.702 7.970 1.00 71.75 109 ASP A CA 1
ATOM 915 C C . ASP A 1 109 ? -18.168 10.639 7.376 1.00 71.75 109 ASP A C 1
ATOM 917 O O . ASP A 1 109 ? -17.941 10.100 6.284 1.00 71.75 109 ASP A O 1
ATOM 921 N N . ASN A 1 110 ? -17.182 11.170 8.103 1.00 72.88 110 ASN A N 1
ATOM 922 C CA . ASN A 1 110 ? -15.786 11.284 7.704 1.00 72.88 110 ASN A CA 1
ATOM 923 C C . ASN A 1 110 ? -14.839 10.372 8.503 1.00 72.88 110 ASN A C 1
ATOM 925 O O . ASN A 1 110 ? -13.639 10.381 8.227 1.00 72.88 110 ASN A O 1
ATOM 929 N N . THR A 1 111 ? -15.334 9.568 9.452 1.00 73.81 111 THR A N 1
ATOM 930 C CA . THR A 1 111 ? -14.511 8.664 10.271 1.00 73.81 111 THR A CA 1
ATOM 931 C C . THR A 1 111 ? -14.836 7.191 10.026 1.00 73.81 111 THR A C 1
ATOM 933 O O . THR A 1 111 ? -15.969 6.792 9.773 1.00 73.81 111 THR A O 1
ATOM 936 N N . GLY A 1 112 ? -13.809 6.344 10.090 1.00 75.62 112 GLY A N 1
ATOM 937 C CA . GLY A 1 112 ? -13.930 4.906 9.862 1.00 75.62 112 GLY A CA 1
ATOM 938 C C . GLY A 1 112 ? -12.712 4.147 10.375 1.00 75.62 112 GLY A C 1
ATOM 939 O O . GLY A 1 112 ? -11.734 4.751 10.817 1.00 75.62 112 GLY A O 1
ATOM 940 N N . ILE A 1 113 ? -12.771 2.817 10.323 1.00 77.31 113 ILE A N 1
ATOM 941 C CA . ILE A 1 113 ? -11.649 1.965 10.732 1.00 77.31 113 ILE A CA 1
ATOM 942 C C . ILE A 1 113 ? -10.553 2.049 9.683 1.00 77.31 113 ILE A C 1
ATOM 944 O O . ILE A 1 113 ? -10.817 1.900 8.490 1.00 77.31 113 ILE A O 1
ATOM 948 N N . LEU A 1 114 ? -9.314 2.236 10.134 1.00 76.88 114 LEU A N 1
ATOM 949 C CA . LEU A 1 114 ? -8.158 2.149 9.258 1.00 76.88 114 LEU A CA 1
ATOM 950 C C . LEU A 1 114 ? -7.797 0.679 9.017 1.00 76.88 114 LEU A C 1
ATOM 952 O O . LEU A 1 114 ? -7.266 -0.003 9.895 1.00 76.88 114 LEU A O 1
ATOM 956 N N . ASN A 1 115 ? -8.058 0.205 7.805 1.00 77.69 115 ASN A N 1
ATOM 957 C CA . ASN A 1 115 ? -7.681 -1.125 7.356 1.00 77.69 115 ASN A CA 1
ATOM 958 C C . ASN A 1 115 ? -6.354 -1.051 6.608 1.00 77.69 115 ASN A C 1
ATOM 960 O O . ASN A 1 115 ? -6.256 -0.417 5.556 1.00 77.69 115 ASN A O 1
ATOM 964 N N . ASN A 1 116 ? -5.341 -1.722 7.155 1.00 77.94 116 ASN A N 1
ATOM 965 C CA . ASN A 1 116 ? -3.997 -1.758 6.590 1.00 77.94 116 ASN A CA 1
ATOM 966 C C . ASN A 1 116 ? -3.770 -3.072 5.844 1.00 77.94 116 ASN A C 1
ATOM 968 O O . ASN A 1 116 ? -3.803 -4.139 6.460 1.00 77.94 116 ASN A O 1
ATOM 972 N N . THR A 1 117 ? -3.452 -3.009 4.555 1.00 80.00 117 THR A N 1
ATOM 973 C CA . THR A 1 117 ? -3.083 -4.187 3.761 1.00 80.00 117 THR A CA 1
ATOM 974 C C . THR A 1 117 ? -1.619 -4.121 3.365 1.00 80.00 117 THR A C 1
ATOM 976 O O . THR A 1 117 ? -1.142 -3.093 2.896 1.00 80.00 117 THR A O 1
ATOM 979 N N . GLN A 1 118 ? -0.911 -5.237 3.546 1.00 85.06 118 GLN A N 1
ATOM 980 C CA . GLN A 1 118 ? 0.480 -5.381 3.133 1.00 85.06 118 GLN A CA 1
ATOM 981 C C . GLN A 1 118 ? 0.579 -6.236 1.874 1.00 85.06 118 GLN A C 1
ATOM 983 O O . GLN A 1 118 ? 0.018 -7.339 1.822 1.00 85.06 118 GLN A O 1
ATOM 988 N N . TYR A 1 119 ? 1.368 -5.739 0.934 1.00 87.12 119 TYR A N 1
ATOM 989 C CA . TYR A 1 119 ? 1.709 -6.353 -0.332 1.00 87.12 119 TYR A CA 1
ATOM 990 C C . TYR A 1 119 ? 3.218 -6.540 -0.448 1.00 87.12 119 TYR A C 1
ATOM 992 O O . TYR A 1 119 ? 4.007 -5.766 0.096 1.00 87.12 119 TYR A O 1
ATOM 1000 N N . VAL A 1 120 ? 3.602 -7.569 -1.186 1.00 89.06 120 VAL A N 1
ATOM 1001 C CA . VAL A 1 120 ? 4.964 -7.805 -1.651 1.00 89.06 120 VAL A CA 1
ATOM 1002 C C . VAL A 1 120 ? 4.894 -7.831 -3.170 1.00 89.06 120 VAL A C 1
ATOM 1004 O O . VAL A 1 120 ? 4.146 -8.628 -3.726 1.00 89.06 120 VAL A O 1
ATOM 1007 N N . ILE A 1 121 ? 5.613 -6.937 -3.835 1.00 89.62 121 ILE A N 1
ATOM 1008 C CA . ILE A 1 121 ? 5.515 -6.726 -5.277 1.00 89.62 121 ILE A CA 1
ATOM 1009 C C . ILE A 1 121 ? 6.872 -6.980 -5.912 1.00 89.62 121 ILE A C 1
ATOM 1011 O O . ILE A 1 121 ? 7.849 -6.306 -5.594 1.00 89.62 121 ILE A O 1
ATOM 1015 N N . ASP A 1 122 ? 6.907 -7.936 -6.832 1.00 89.19 122 ASP A N 1
ATOM 1016 C CA . ASP A 1 122 ? 8.018 -8.163 -7.745 1.00 89.19 122 ASP A CA 1
ATOM 1017 C C . ASP A 1 122 ? 7.651 -7.531 -9.099 1.00 89.19 122 ASP A C 1
ATOM 1019 O O . ASP A 1 122 ? 6.890 -8.126 -9.875 1.00 89.19 122 ASP A O 1
ATOM 1023 N N . PRO A 1 123 ? 8.125 -6.304 -9.385 1.00 87.25 123 PRO A N 1
ATOM 1024 C CA . PRO A 1 123 ? 7.762 -5.600 -10.609 1.00 87.25 123 PRO A CA 1
ATOM 1025 C C . PRO A 1 123 ? 8.380 -6.232 -11.860 1.00 87.25 123 PRO A C 1
A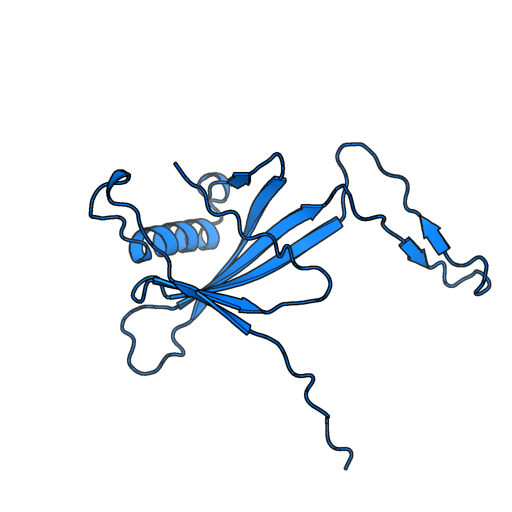TOM 1027 O O . PRO A 1 123 ? 7.782 -6.144 -12.931 1.00 87.25 123 PRO A O 1
ATOM 1030 N N . GLN A 1 124 ? 9.530 -6.905 -11.733 1.00 85.31 124 GLN A N 1
ATOM 1031 C CA . GLN A 1 124 ? 10.207 -7.561 -12.852 1.00 85.31 124 GLN A CA 1
ATOM 1032 C C . GLN A 1 124 ? 9.426 -8.795 -13.305 1.00 85.31 124 GLN A C 1
ATOM 1034 O O . GLN A 1 124 ? 9.149 -8.966 -14.493 1.00 85.31 124 GLN A O 1
ATOM 1039 N N . ARG A 1 125 ? 9.032 -9.645 -12.352 1.00 85.19 125 ARG A N 1
ATOM 1040 C CA . ARG A 1 125 ? 8.225 -10.840 -12.628 1.00 85.19 125 ARG A CA 1
ATOM 1041 C C . ARG A 1 125 ? 6.736 -10.532 -12.770 1.00 85.19 125 ARG A C 1
ATOM 1043 O O . ARG A 1 125 ? 5.977 -11.424 -13.144 1.00 85.19 125 ARG A O 1
ATOM 1050 N N . LYS A 1 126 ? 6.319 -9.288 -12.504 1.00 86.56 126 LYS A N 1
ATOM 1051 C CA . LYS A 1 126 ? 4.920 -8.834 -12.523 1.00 86.56 126 LYS A CA 1
ATOM 1052 C C . LYS A 1 126 ? 4.049 -9.643 -11.557 1.00 86.56 126 LYS A C 1
ATOM 1054 O O . LYS A 1 126 ? 2.963 -10.091 -11.916 1.00 86.56 126 LYS A O 1
ATOM 1059 N N . ILE A 1 127 ? 4.541 -9.856 -10.336 1.00 85.94 127 ILE A N 1
ATOM 1060 C CA . ILE A 1 127 ? 3.861 -10.640 -9.296 1.00 85.94 127 ILE A CA 1
ATOM 1061 C C . ILE A 1 127 ? 3.525 -9.738 -8.111 1.00 85.94 127 ILE A C 1
ATOM 1063 O O . ILE A 1 127 ? 4.371 -8.990 -7.626 1.00 85.94 127 ILE A O 1
ATOM 1067 N N . ILE A 1 128 ? 2.303 -9.863 -7.601 1.00 88.50 128 ILE A N 1
ATOM 1068 C CA . ILE A 1 128 ? 1.869 -9.275 -6.334 1.00 88.50 128 ILE A CA 1
ATOM 1069 C C . ILE A 1 128 ? 1.498 -10.408 -5.388 1.00 88.50 128 ILE A C 1
ATOM 1071 O O . ILE A 1 128 ? 0.658 -11.249 -5.697 1.00 88.50 128 ILE A O 1
ATOM 1075 N N . CYS A 1 129 ? 2.094 -10.407 -4.206 1.00 86.12 129 CYS A N 1
ATOM 1076 C CA . CYS A 1 129 ? 1.722 -11.270 -3.102 1.00 86.12 129 CYS A CA 1
ATOM 1077 C C . CYS A 1 129 ? 1.038 -10.453 -2.006 1.00 86.12 129 CYS A C 1
ATOM 1079 O O . CYS A 1 129 ? 1.438 -9.336 -1.685 1.00 86.12 129 CYS A O 1
ATOM 1081 N N . SER A 1 130 ? 0.003 -11.026 -1.406 1.00 84.00 130 SER A N 1
ATOM 1082 C CA . SER A 1 130 ? -0.686 -10.463 -0.248 1.00 84.00 130 SER A CA 1
ATOM 1083 C C . SER A 1 130 ? -0.988 -11.563 0.763 1.00 84.00 130 SER A C 1
ATOM 1085 O O . SER A 1 130 ? -1.320 -12.692 0.409 1.00 84.00 130 SER A O 1
ATOM 1087 N N . CYS A 1 131 ? -0.881 -11.246 2.050 1.00 68.94 131 CYS A N 1
ATOM 1088 C CA . CYS A 1 131 ? -1.281 -12.156 3.125 1.00 68.94 131 CYS A CA 1
ATOM 1089 C C . CYS A 1 131 ? -2.641 -11.711 3.673 1.00 68.94 131 CYS A C 1
ATOM 1091 O O . CYS A 1 131 ? -2.819 -10.521 3.942 1.00 68.94 131 CYS A O 1
ATOM 1093 N N . ARG A 1 132 ? -3.587 -12.633 3.900 1.00 57.22 132 ARG A N 1
ATOM 1094 C CA . ARG A 1 132 ? -4.844 -12.295 4.597 1.00 57.22 132 ARG A CA 1
ATOM 1095 C C . ARG A 1 132 ? -4.591 -12.127 6.099 1.00 57.22 132 ARG A C 1
ATOM 1097 O O . ARG A 1 132 ? -3.910 -12.940 6.719 1.00 57.22 132 ARG A O 1
ATOM 1104 N N . GLY A 1 133 ? -5.133 -11.057 6.674 1.00 52.56 133 GLY A N 1
ATOM 1105 C CA . GLY A 1 133 ? -5.130 -10.753 8.107 1.00 52.56 133 GLY A CA 1
ATOM 1106 C C . GLY A 1 133 ? -6.488 -10.172 8.508 1.00 52.56 133 GLY A C 1
ATOM 1107 O O . GLY A 1 133 ? -7.228 -9.733 7.634 1.00 52.56 133 GLY A O 1
ATOM 1108 N N . ILE A 1 134 ? -6.809 -10.187 9.806 1.00 48.44 134 ILE A N 1
ATOM 1109 C CA . ILE A 1 134 ? -8.180 -9.999 10.330 1.00 48.44 134 ILE A CA 1
ATOM 1110 C C . ILE A 1 134 ? -8.810 -8.630 9.982 1.00 48.44 134 ILE A C 1
ATOM 1112 O O . ILE A 1 134 ? -10.024 -8.560 9.902 1.00 48.44 134 ILE A O 1
ATOM 1116 N N . ASN A 1 135 ? -8.028 -7.597 9.638 1.00 50.12 135 ASN A N 1
ATOM 1117 C CA . ASN A 1 135 ? -8.524 -6.255 9.269 1.00 50.12 135 ASN A CA 1
ATOM 1118 C C . ASN A 1 135 ? -7.861 -5.706 7.988 1.00 50.12 135 ASN A C 1
ATOM 1120 O O . ASN A 1 135 ? -7.418 -4.558 7.938 1.00 50.12 135 ASN A O 1
ATOM 1124 N N . ARG A 1 136 ? -7.676 -6.553 6.969 1.00 54.75 136 ARG A N 1
ATOM 1125 C CA . ARG A 1 136 ? -7.071 -6.138 5.691 1.00 54.75 136 ARG A CA 1
ATOM 1126 C C . ARG A 1 136 ? -8.157 -5.858 4.662 1.00 54.75 136 ARG A C 1
ATOM 1128 O O . ARG A 1 136 ? -9.117 -6.619 4.567 1.00 54.75 136 ARG A O 1
ATOM 1135 N N . ASN A 1 137 ? -7.982 -4.807 3.870 1.00 51.22 137 ASN A N 1
ATOM 1136 C CA . ASN A 1 137 ? -8.814 -4.604 2.696 1.00 51.22 137 ASN A CA 1
ATOM 1137 C C . ASN A 1 137 ? -8.494 -5.732 1.697 1.00 51.22 137 ASN A C 1
ATOM 1139 O O . ASN A 1 137 ? -7.336 -5.905 1.309 1.00 51.22 137 ASN A O 1
ATOM 1143 N N . THR A 1 138 ? -9.483 -6.588 1.425 1.00 48.53 138 THR A N 1
ATOM 1144 C CA . THR A 1 138 ? -9.343 -7.841 0.649 1.00 48.53 138 THR A CA 1
ATOM 1145 C C . THR A 1 138 ? -10.039 -7.774 -0.705 1.00 48.53 138 THR A C 1
ATOM 1147 O O . THR A 1 138 ? -10.007 -8.750 -1.455 1.00 48.53 138 THR A O 1
ATOM 1150 N N . GLN A 1 139 ? -10.657 -6.636 -1.019 1.00 48.78 139 GLN A N 1
ATOM 1151 C CA . GLN A 1 139 ? -11.227 -6.390 -2.330 1.00 48.78 139 GLN A CA 1
ATOM 1152 C C . GLN A 1 139 ? -10.084 -6.055 -3.289 1.00 48.78 139 GLN A C 1
ATOM 1154 O O . GLN A 1 139 ? -9.406 -5.040 -3.151 1.00 48.78 139 GLN A O 1
ATOM 1159 N N . TYR A 1 140 ? -9.835 -6.962 -4.231 1.00 46.34 140 TYR A N 1
ATOM 1160 C CA . TYR A 1 140 ? -8.991 -6.677 -5.380 1.00 46.34 140 TYR A CA 1
ATOM 1161 C C . TYR A 1 140 ? -9.877 -5.992 -6.406 1.00 46.34 140 TYR A C 1
ATOM 1163 O O . TYR A 1 140 ? -10.811 -6.597 -6.929 1.00 46.34 140 TYR A O 1
ATOM 1171 N N . TYR A 1 141 ? -9.607 -4.721 -6.658 1.00 43.25 141 TYR A N 1
ATOM 1172 C CA . TYR A 1 141 ? -10.256 -4.007 -7.738 1.00 43.25 141 TYR A CA 1
ATOM 1173 C C . TYR A 1 141 ? -9.463 -4.274 -9.010 1.00 43.25 141 TYR A C 1
ATOM 1175 O O . TYR A 1 141 ? -8.373 -3.736 -9.203 1.00 43.25 141 TYR A O 1
ATOM 1183 N N . THR A 1 142 ? -9.990 -5.141 -9.867 1.00 31.62 142 THR A N 1
ATOM 1184 C CA . THR A 1 142 ? -9.550 -5.199 -11.257 1.00 31.62 142 THR A CA 1
ATOM 1185 C C . THR A 1 142 ? -10.116 -3.959 -11.926 1.00 31.62 142 THR A C 1
ATOM 1187 O O . THR A 1 142 ? -11.330 -3.847 -12.090 1.00 31.62 142 THR A O 1
ATOM 1190 N N . ILE A 1 143 ? -9.266 -2.984 -12.242 1.00 32.31 143 ILE A N 1
ATOM 1191 C CA . ILE A 1 143 ? -9.715 -1.858 -13.054 1.00 32.31 143 ILE A CA 1
ATOM 1192 C C . ILE A 1 143 ? -9.783 -2.368 -14.493 1.00 32.31 143 ILE A C 1
ATOM 1194 O O . ILE A 1 143 ? -8.768 -2.439 -15.184 1.00 32.31 143 ILE A O 1
ATOM 1198 N N . GLU A 1 144 ? -10.969 -2.791 -14.920 1.00 28.12 144 GLU A N 1
ATOM 1199 C CA . GLU A 1 144 ? -11.252 -2.924 -16.345 1.00 28.12 144 GLU A CA 1
ATOM 1200 C C . GLU A 1 144 ? -11.465 -1.516 -16.914 1.00 28.12 144 GLU A C 1
ATOM 1202 O O . GLU A 1 144 ? -12.344 -0.783 -16.460 1.00 28.12 144 GLU A O 1
ATOM 1207 N N . PHE A 1 145 ? -10.611 -1.135 -17.867 1.00 32.69 145 PHE A N 1
ATOM 1208 C CA . PHE A 1 145 ? -10.726 0.090 -18.663 1.00 32.69 145 PHE A CA 1
ATOM 1209 C C . PHE A 1 145 ? -11.225 -0.218 -20.088 1.00 32.69 145 PHE A C 1
ATOM 1211 O O . PHE A 1 145 ? -10.643 -1.086 -20.796 1.00 32.69 145 PHE A O 1
#

Mean predicted aligned error: 11.19 Å

Radius of gyration: 19.33 Å; Cα contacts (8 Å, |Δi|>4): 207; chains: 1; bounding box: 43×42×59 Å

Sequence (145 aa):
MSERKFKNKNMYFHRIDISEKQGKDINLSEKFNEIFENFKNKNFQNIEELNINGERIFINLIRKDMSLENSDYPVFVINTATVNKNTEIELGDLNKEVDERKEILQRNDNTGILNNTQYVIDPQRKIICSCRGINRNTQYYTIEF

Nearest PDB structures (foldseek):
  7c8z-assembly2_H  TM=3.343E-01  e=1.150E+00  Ralstonia sp.
  3e99-assembly1_A  TM=3.475E-01  e=3.708E+00  Burkholderia mallei ATCC 23344

Solvent-accessible surface area (backbone atoms only — not comparable to full-atom values): 9166 Å² total; per-residue (Å²): 134,83,82,79,78,74,78,88,72,61,71,48,79,42,75,66,82,80,59,76,90,77,49,96,75,80,57,49,55,58,54,54,49,51,49,44,51,30,56,75,71,65,41,55,90,78,50,78,67,45,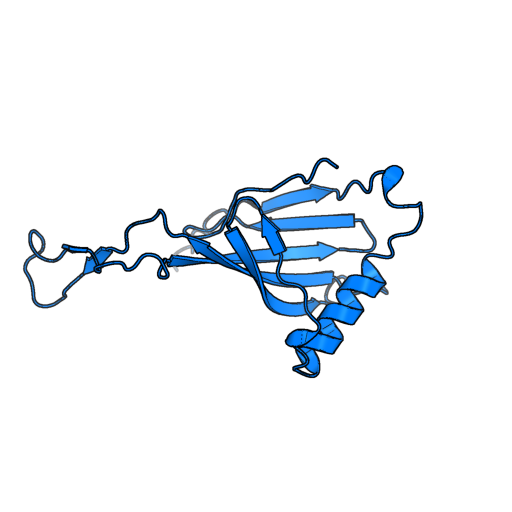74,56,99,86,40,55,37,39,77,77,43,72,44,81,42,70,83,56,86,93,53,101,60,59,32,36,42,34,33,33,37,32,60,41,68,83,60,84,50,75,43,73,47,86,92,46,56,86,94,66,16,72,41,72,62,88,76,56,102,88,53,52,45,78,24,55,31,54,37,40,34,33,46,87,80,30,36,40,34,35,59,75,55,100,59,38,72,78,81,81,80,78,84,84,128

Secondary structure (DSSP, 8-state):
-----PPPPPEEEEE----GGG-S---HHHHHHHHHHHHHTT-GGGSPPEEETTEEEEEEEEEEE--STT-SSPEEEEEEEEEESSS--EEE-TTS-TTT-EEEPPP-TT--EEEEEEEEEETTTTEEEEE--TT----------

Foldseek 3Di:
DDPDPDDDWDKDKDFDDDDCVVPDDDQVLVVLVVLVVCVVVVVLVPFDWDQDPNKTKGWPDKDWDPPPPPDPGTKIKTKIKIFDPPDWDWAADPPDDPVPRTDTDDDDPPHGDIAIWIWIADSVRRMIMTIDDPRHDPDDDPPDD

pLDDT: mean 74.65, std 15.53, range [28.12, 94.69]

Organism: NCBI:txid1899430